Protein AF-A0A3S0Z9B4-F1 (afdb_monomer_lite)

pLDDT: mean 77.79, std 13.22, range [34.28, 90.75]

Organism: Elysia chlorotica (NCBI:txid188477)

Foldseek 3Di:
DAAEAEDDDQEDDEEDEDAAYAYEYAYQYYHEEYEYQEYEEEYEYQAEDEEYEYQYYEEEYEYQHYEEEYAYQYYEEEYEYQEYAYEAEYCHYDYHYDYDDDYNYHYHNCPDDPPDPDDD

Secondary structure (DSSP, 8-state):
-PPEEEE-SSEEEEEEE-SS-EEEEESSEEEEEEE-SEEEEEEE-SEEEEEEE-SEEEEEEE-SEEEEEEE-SEEEEEEE-SEEEEEEE-SEEEEEEE-SS--EEEEE---S--------

Sequence (120 aa):
RAPFVRVCSPEACVRVCSSAPCVRVCNPKACVRVCSPKACVRVCSPKACVRVCSPRACVRVCSPKARVRVCNPKACVRVCSPAPCVRVCSLKARVRVSRTETPCVRVCRAADGDAVPGRG

Radius of gyration: 13.84 Å; chains: 1; bounding box: 32×38×37 Å

Structure (mmCIF, N/CA/C/O backbone):
data_AF-A0A3S0Z9B4-F1
#
_entry.id   AF-A0A3S0Z9B4-F1
#
loop_
_atom_site.group_PDB
_atom_site.id
_atom_site.type_symbol
_atom_site.label_atom_id
_atom_site.label_alt_id
_atom_site.label_comp_id
_atom_site.label_asym_id
_atom_site.label_entity_id
_atom_site.label_seq_id
_atom_site.pdbx_PDB_ins_code
_atom_site.Cartn_x
_atom_site.Cartn_y
_atom_site.Cartn_z
_atom_site.occupancy
_atom_site.B_iso_or_equiv
_atom_site.auth_seq_id
_atom_site.auth_comp_id
_atom_site.auth_asym_id
_atom_site.auth_atom_id
_atom_site.pdbx_PDB_model_num
ATOM 1 N N . ARG A 1 1 ? -11.730 7.091 21.800 1.00 50.81 1 ARG A N 1
ATOM 2 C CA . ARG A 1 1 ? -10.640 8.039 21.447 1.00 50.81 1 ARG A CA 1
ATOM 3 C C . ARG A 1 1 ? -9.787 7.389 20.357 1.00 50.81 1 ARG A C 1
ATOM 5 O O . ARG A 1 1 ? -9.370 6.257 20.552 1.00 50.81 1 ARG A O 1
ATOM 12 N N . ALA A 1 2 ? -9.616 8.014 19.191 1.00 60.72 2 ALA A N 1
ATOM 13 C CA . ALA A 1 2 ? -8.784 7.451 18.121 1.00 60.72 2 ALA A CA 1
ATOM 14 C C . ALA A 1 2 ? -7.299 7.543 18.519 1.00 60.72 2 ALA A C 1
ATOM 16 O O . ALA A 1 2 ? -6.867 8.641 18.881 1.00 60.72 2 ALA A O 1
ATOM 17 N N . PRO A 1 3 ? -6.512 6.452 18.484 1.00 75.75 3 PRO A N 1
ATOM 18 C CA . PRO A 1 3 ? -5.095 6.547 18.798 1.00 75.75 3 PRO A CA 1
ATOM 19 C C . PRO A 1 3 ? -4.367 7.314 17.698 1.00 75.75 3 PRO A C 1
ATOM 21 O O . PRO A 1 3 ? -4.420 6.961 16.514 1.00 75.75 3 PRO A O 1
ATOM 24 N N . PHE A 1 4 ? -3.684 8.380 18.105 1.00 81.19 4 PHE A N 1
ATOM 25 C CA . PHE A 1 4 ? -2.794 9.140 17.246 1.00 81.19 4 PHE A CA 1
ATOM 26 C C . PHE A 1 4 ? -1.361 8.678 17.492 1.00 81.19 4 PHE A C 1
ATOM 28 O O . PHE A 1 4 ? -0.847 8.796 18.600 1.00 81.19 4 PHE A O 1
ATOM 35 N N . VAL A 1 5 ? -0.725 8.145 16.453 1.00 83.38 5 VAL A N 1
ATOM 36 C CA . VAL A 1 5 ? 0.652 7.656 16.507 1.00 83.38 5 VAL A CA 1
ATOM 37 C C . VAL A 1 5 ? 1.508 8.579 15.655 1.00 83.38 5 VAL A C 1
ATOM 39 O O . VAL A 1 5 ? 1.348 8.635 14.432 1.00 83.38 5 VAL A O 1
ATOM 42 N N . ARG A 1 6 ? 2.421 9.307 16.300 1.00 84.12 6 ARG A N 1
ATOM 43 C CA . ARG A 1 6 ? 3.439 10.115 15.626 1.00 84.12 6 ARG A CA 1
ATOM 44 C C . ARG A 1 6 ? 4.804 9.511 15.888 1.00 84.12 6 ARG A C 1
ATOM 46 O O . ARG A 1 6 ? 5.167 9.315 17.039 1.00 84.12 6 ARG A O 1
ATOM 53 N N . VAL A 1 7 ? 5.548 9.251 14.821 1.00 80.25 7 VAL A N 1
ATOM 54 C CA . VAL A 1 7 ? 6.907 8.714 14.915 1.00 80.25 7 VAL A CA 1
ATOM 55 C C . VAL A 1 7 ? 7.853 9.613 14.129 1.00 80.25 7 VAL A C 1
ATOM 57 O O . VAL A 1 7 ? 7.619 9.873 12.944 1.00 80.25 7 VAL A O 1
ATOM 60 N N . CYS A 1 8 ? 8.888 10.093 14.819 1.00 77.19 8 CYS A N 1
ATOM 61 C CA . CYS A 1 8 ? 9.997 10.875 14.281 1.00 77.19 8 CYS A CA 1
ATOM 62 C C . CYS A 1 8 ? 11.304 10.227 14.767 1.00 77.19 8 CYS A C 1
ATOM 64 O O . CYS A 1 8 ? 11.647 10.342 15.938 1.00 77.19 8 CYS A O 1
ATOM 66 N N . SER A 1 9 ? 11.988 9.502 13.891 1.00 73.94 9 SER A N 1
ATOM 67 C CA . SER A 1 9 ? 13.220 8.756 14.166 1.00 73.94 9 SER A CA 1
ATOM 68 C C . SER A 1 9 ? 14.025 8.582 12.866 1.00 73.94 9 SER A C 1
ATOM 70 O O . SER A 1 9 ? 13.466 8.683 11.776 1.00 73.94 9 SER A O 1
ATOM 72 N N . PRO A 1 10 ? 15.340 8.327 12.905 1.00 70.31 10 PRO A N 1
ATOM 73 C CA . PRO A 1 10 ? 16.124 8.132 11.678 1.00 70.31 10 PRO A CA 1
ATOM 74 C C . PRO A 1 10 ? 15.626 6.935 10.843 1.00 70.31 10 PRO A C 1
ATOM 76 O O . PRO A 1 10 ? 15.572 6.984 9.613 1.00 70.31 10 PRO A O 1
ATOM 79 N N . GLU A 1 11 ? 15.149 5.889 11.509 1.00 76.75 11 GLU A N 1
ATOM 80 C CA . GLU A 1 11 ? 14.438 4.772 10.896 1.00 76.75 11 GLU A CA 1
ATOM 81 C C . GLU A 1 11 ? 13.188 4.479 11.727 1.00 76.75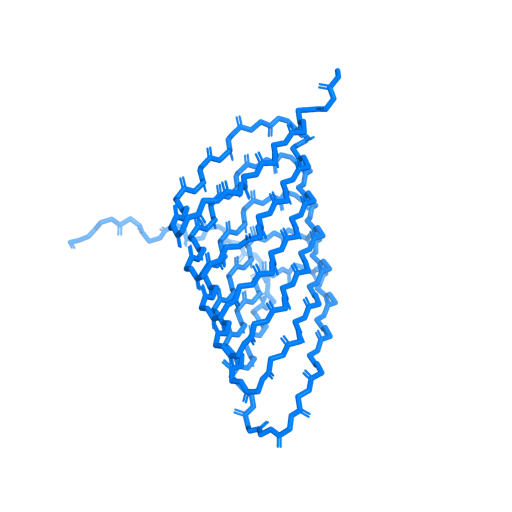 11 GLU A C 1
ATOM 83 O O . GLU A 1 11 ? 13.242 4.489 12.958 1.00 76.75 11 GLU A O 1
ATOM 88 N N . ALA A 1 12 ? 12.037 4.255 11.082 1.00 76.44 12 ALA A N 1
ATOM 89 C CA . ALA A 1 12 ? 10.865 3.735 11.788 1.00 76.44 12 ALA A CA 1
ATOM 90 C C . ALA A 1 12 ? 10.262 2.515 11.124 1.00 76.44 12 ALA A C 1
ATOM 92 O O . ALA A 1 12 ? 9.906 2.525 9.942 1.00 76.44 12 ALA A O 1
ATOM 93 N N . CYS A 1 13 ? 10.012 1.532 11.978 1.00 82.44 13 CYS A N 1
ATOM 94 C CA . CYS A 1 13 ? 9.114 0.423 11.743 1.00 82.44 13 CYS A CA 1
ATOM 95 C C . CYS A 1 13 ? 7.886 0.626 12.632 1.00 82.44 13 CYS A C 1
ATOM 97 O O . CYS A 1 13 ? 7.950 0.470 13.846 1.00 82.44 13 CYS A O 1
ATOM 99 N N . VAL A 1 14 ? 6.764 1.004 12.025 1.00 83.12 14 VAL A N 1
ATOM 100 C CA . VAL A 1 14 ? 5.517 1.288 12.737 1.00 83.12 14 VAL A CA 1
ATOM 101 C C . VAL A 1 14 ? 4.506 0.205 12.407 1.00 83.12 14 VAL A C 1
ATOM 103 O O . VAL A 1 14 ? 4.115 0.049 11.247 1.00 83.12 14 VAL A O 1
ATOM 106 N N . ARG A 1 15 ? 4.054 -0.530 13.426 1.00 84.31 15 ARG A N 1
ATOM 107 C CA .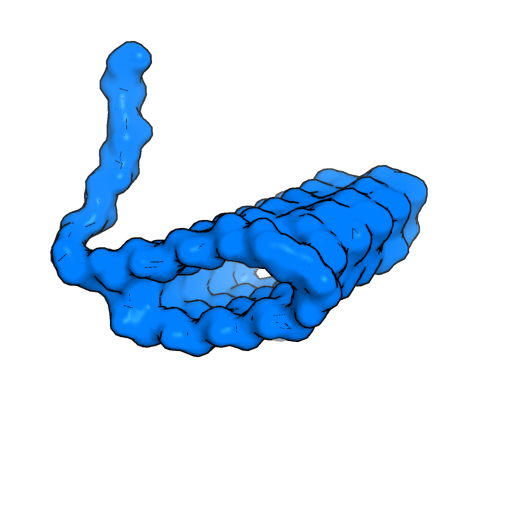 ARG A 1 15 ? 2.936 -1.470 13.321 1.00 84.31 15 ARG A CA 1
ATOM 108 C C . ARG A 1 15 ? 1.807 -0.991 14.218 1.00 84.31 15 ARG A C 1
ATOM 110 O O . ARG A 1 15 ? 1.996 -0.865 15.420 1.00 84.31 15 ARG A O 1
ATOM 117 N N . VAL A 1 16 ? 0.642 -0.726 13.635 1.00 82.06 16 VAL A N 1
ATOM 118 C CA . VAL A 1 16 ? -0.538 -0.289 14.390 1.00 82.06 16 VAL A CA 1
ATOM 119 C C . VAL A 1 16 ? -1.708 -1.207 14.084 1.00 82.06 16 VAL A C 1
ATOM 121 O O . VAL A 1 16 ? -2.122 -1.325 12.929 1.00 82.06 16 VAL A O 1
ATOM 124 N N . CYS A 1 17 ? -2.247 -1.819 15.134 1.00 80.44 17 CYS A N 1
ATOM 125 C CA . CYS A 1 17 ? -3.504 -2.554 15.111 1.00 80.44 17 CYS A CA 1
ATOM 126 C C . CYS A 1 17 ? -4.468 -1.847 16.061 1.00 80.44 17 CYS A C 1
ATOM 128 O O . CYS A 1 17 ? -4.307 -1.917 17.274 1.00 80.44 17 CYS A O 1
ATOM 130 N N . SER A 1 18 ? -5.421 -1.095 15.518 1.00 76.12 18 SER A N 1
ATOM 131 C CA . SER A 1 18 ? -6.405 -0.376 16.331 1.00 76.12 18 SER A CA 1
ATOM 132 C C . SER A 1 18 ? -7.682 -0.120 15.542 1.00 76.12 18 SER A C 1
ATOM 134 O O . SER A 1 18 ? -7.676 -0.263 14.329 1.00 76.12 18 SER A O 1
ATOM 136 N N . SER A 1 19 ? -8.768 0.273 16.208 1.00 76.81 19 SER A N 1
ATOM 137 C CA . SER A 1 19 ? -10.078 0.500 15.591 1.00 76.81 19 SER A CA 1
ATOM 138 C C . SER A 1 19 ? -10.111 1.705 14.635 1.00 76.81 19 SER A C 1
ATOM 140 O O . SER A 1 19 ? -10.830 1.696 13.633 1.00 76.81 19 SER A O 1
ATOM 142 N N . ALA A 1 20 ? -9.344 2.756 14.938 1.00 82.81 20 ALA A N 1
ATOM 143 C CA . ALA A 1 20 ? -9.328 3.993 14.160 1.00 82.81 20 ALA A CA 1
ATOM 144 C C . ALA A 1 20 ? -8.000 4.774 14.283 1.00 82.81 20 ALA A C 1
ATOM 146 O O . ALA A 1 20 ? -8.010 5.896 14.788 1.00 82.81 20 ALA A O 1
ATOM 147 N N . PRO A 1 21 ? -6.837 4.224 13.884 1.00 82.88 21 PRO A N 1
ATOM 148 C CA . PRO A 1 21 ? -5.575 4.910 14.061 1.00 82.88 21 PRO A CA 1
ATOM 149 C C . PRO A 1 21 ? -5.360 6.015 13.027 1.00 82.88 21 PRO A C 1
ATOM 151 O O . PRO A 1 21 ? -5.593 5.860 11.820 1.00 82.88 21 PRO A O 1
ATOM 154 N N . CYS A 1 22 ? -4.805 7.110 13.532 1.00 86.12 22 CYS A N 1
ATOM 155 C CA . CYS A 1 22 ? -4.216 8.179 12.747 1.00 86.12 22 CYS A CA 1
ATOM 156 C C . CYS A 1 22 ? -2.697 8.087 12.896 1.00 86.12 22 CYS A C 1
ATOM 158 O O . CYS A 1 22 ? -2.163 8.345 13.971 1.00 86.12 22 CYS A O 1
ATOM 160 N N . VAL A 1 23 ? -2.002 7.704 11.827 1.00 85.94 23 VAL A N 1
ATOM 161 C CA . VAL A 1 23 ? -0.555 7.464 11.843 1.00 85.94 23 VAL A CA 1
ATOM 162 C C . VAL A 1 23 ? 0.154 8.528 11.018 1.00 85.94 23 VAL A C 1
ATOM 164 O O . VAL A 1 23 ? -0.147 8.704 9.833 1.00 85.94 23 VAL A O 1
ATOM 167 N N . ARG A 1 24 ? 1.116 9.221 11.630 1.00 87.75 24 ARG A N 1
ATOM 168 C CA . ARG A 1 24 ? 2.011 10.167 10.959 1.00 87.75 24 ARG A CA 1
ATOM 169 C C . ARG A 1 24 ? 3.463 9.753 11.180 1.00 87.75 24 ARG A C 1
ATOM 171 O O . ARG A 1 24 ? 3.923 9.713 12.316 1.00 87.75 24 ARG A O 1
ATOM 178 N N . VAL A 1 25 ? 4.179 9.490 10.092 1.00 85.50 25 VAL A N 1
ATOM 179 C CA . VAL A 1 25 ? 5.601 9.115 10.120 1.00 85.50 25 VAL A CA 1
ATOM 180 C C . VAL A 1 25 ? 6.392 10.078 9.246 1.00 85.50 25 VAL A C 1
ATOM 182 O O . VAL A 1 25 ? 6.019 10.294 8.091 1.00 85.50 25 VAL A O 1
ATOM 185 N N . CYS A 1 26 ? 7.460 10.660 9.791 1.00 84.88 26 CYS A N 1
ATOM 186 C CA . CYS A 1 26 ? 8.300 11.645 9.103 1.00 84.88 26 CYS A CA 1
ATOM 187 C C . CYS A 1 26 ? 9.789 11.303 9.260 1.00 84.88 26 CYS A C 1
ATOM 189 O O . CYS A 1 26 ? 10.454 11.916 10.088 1.00 84.88 26 CYS A O 1
ATOM 191 N N . ASN A 1 27 ? 10.300 10.340 8.483 1.00 82.50 27 ASN A N 1
ATOM 192 C CA . ASN A 1 27 ? 11.609 9.714 8.726 1.00 82.50 27 ASN A CA 1
ATOM 193 C C . ASN A 1 27 ? 12.407 9.449 7.439 1.00 82.50 27 ASN A C 1
ATOM 195 O O . ASN A 1 27 ? 11.787 9.238 6.404 1.00 82.50 27 ASN A O 1
ATOM 199 N N . PRO A 1 28 ? 13.749 9.341 7.486 1.00 80.75 28 PRO A N 1
ATOM 200 C CA . PRO A 1 28 ? 14.597 8.929 6.360 1.00 80.75 28 PRO A CA 1
ATOM 201 C C . PRO A 1 28 ? 14.163 7.613 5.684 1.00 80.75 28 PRO A C 1
ATOM 203 O O . PRO A 1 28 ? 14.017 7.530 4.458 1.00 80.75 28 PRO A O 1
ATOM 206 N N . LYS A 1 29 ? 13.903 6.580 6.491 1.00 82.75 29 LYS A N 1
ATOM 207 C CA . LYS A 1 29 ? 13.329 5.304 6.049 1.00 82.75 29 LYS A CA 1
ATOM 208 C C . LYS A 1 29 ? 12.095 4.989 6.885 1.00 82.75 29 LYS A C 1
ATOM 210 O O . LYS A 1 29 ? 12.164 4.950 8.115 1.00 82.75 29 LYS A O 1
ATOM 215 N N . ALA A 1 30 ? 10.968 4.764 6.217 1.00 84.06 30 ALA A N 1
ATOM 216 C CA . ALA A 1 30 ? 9.698 4.488 6.876 1.00 84.06 30 ALA A CA 1
ATOM 217 C C . ALA A 1 30 ? 9.084 3.177 6.378 1.00 84.06 30 ALA A C 1
ATOM 219 O O . ALA A 1 30 ? 8.752 3.035 5.200 1.00 84.06 30 ALA A O 1
ATOM 220 N N . CYS A 1 31 ? 8.866 2.250 7.306 1.00 86.44 31 CYS A N 1
ATOM 221 C CA . CYS A 1 31 ? 8.117 1.018 7.111 1.00 86.44 31 CYS A CA 1
ATOM 222 C C . CYS A 1 31 ? 6.855 1.076 7.974 1.00 86.44 31 CYS A C 1
ATOM 224 O O . CYS A 1 31 ? 6.927 1.004 9.197 1.00 86.44 31 CYS A O 1
ATOM 226 N N . VAL A 1 32 ? 5.687 1.209 7.347 1.00 86.44 32 VAL A N 1
ATOM 227 C CA . VAL A 1 32 ? 4.412 1.393 8.050 1.00 86.44 32 VAL A CA 1
ATOM 228 C C . VAL A 1 32 ? 3.456 0.262 7.702 1.00 86.44 32 VAL A C 1
ATOM 230 O O . VAL A 1 32 ? 3.141 0.042 6.533 1.00 86.44 32 VAL A O 1
ATOM 233 N N . ARG A 1 33 ? 2.973 -0.448 8.723 1.00 87.69 33 ARG A N 1
ATOM 234 C CA . ARG A 1 33 ? 1.933 -1.474 8.622 1.00 87.69 33 ARG A CA 1
ATOM 235 C C . ARG A 1 33 ? 0.757 -1.085 9.508 1.00 87.69 33 ARG A C 1
ATOM 237 O O . ARG A 1 33 ? 0.912 -0.970 10.721 1.00 87.69 33 ARG A O 1
ATOM 244 N N . VAL A 1 34 ? -0.415 -0.896 8.911 1.00 84.75 34 VAL A N 1
ATOM 245 C CA . VAL A 1 34 ? -1.634 -0.538 9.648 1.00 84.75 34 VAL A CA 1
ATOM 246 C C . VAL A 1 34 ? -2.746 -1.521 9.324 1.00 84.75 34 VAL A C 1
ATOM 248 O O . VAL A 1 34 ? -3.101 -1.682 8.157 1.00 84.75 34 VAL A O 1
ATOM 251 N N . CYS A 1 35 ? -3.309 -2.130 10.365 1.00 83.50 35 CYS A N 1
ATOM 252 C CA . CYS A 1 35 ? -4.503 -2.964 10.289 1.00 83.50 35 CYS A CA 1
ATOM 253 C C . CYS A 1 35 ? -5.592 -2.340 11.167 1.00 83.50 35 CYS A C 1
ATOM 255 O O . CYS A 1 35 ? -5.399 -2.169 12.369 1.00 83.50 35 CYS A O 1
ATOM 257 N N . SER A 1 36 ? -6.711 -1.933 10.569 1.00 80.69 36 SER A N 1
ATOM 258 C CA . SER A 1 36 ? -7.767 -1.213 11.292 1.00 80.69 36 SER A CA 1
ATOM 259 C C . SER A 1 36 ? -9.096 -1.202 10.536 1.00 80.69 36 SER A C 1
ATOM 261 O O . SER A 1 36 ? -9.057 -1.113 9.320 1.00 80.69 36 SER A O 1
ATOM 263 N N . PRO A 1 37 ? -10.268 -1.138 11.192 1.00 80.31 37 PRO A N 1
ATOM 264 C CA . PRO A 1 37 ? -11.549 -0.739 10.600 1.00 80.31 37 PRO A CA 1
ATOM 265 C C . PRO A 1 37 ? -11.509 0.568 9.781 1.00 80.31 37 PRO A C 1
ATOM 267 O O . PRO A 1 37 ? -12.095 0.662 8.700 1.00 80.31 37 PRO A O 1
ATOM 270 N N . LYS A 1 38 ? -10.818 1.592 10.292 1.00 83.75 38 LYS A N 1
ATOM 271 C CA . LYS A 1 38 ? -10.649 2.903 9.645 1.00 83.75 38 LYS A CA 1
ATOM 272 C C . LYS A 1 38 ? -9.213 3.376 9.820 1.00 83.75 38 LYS A C 1
ATOM 274 O O . LYS A 1 38 ? -8.775 3.542 10.950 1.00 83.75 38 LYS A O 1
ATOM 279 N N . ALA A 1 39 ? -8.468 3.614 8.747 1.00 84.06 39 ALA A N 1
ATOM 280 C CA . ALA A 1 39 ? -7.064 4.022 8.844 1.00 84.06 39 ALA A CA 1
ATOM 281 C C . ALA A 1 39 ? -6.783 5.342 8.121 1.00 84.06 39 ALA A C 1
ATOM 283 O O . ALA A 1 39 ? -7.083 5.493 6.936 1.00 84.06 39 ALA A O 1
ATOM 284 N N . CYS A 1 40 ? -6.117 6.266 8.811 1.00 87.75 40 CYS A N 1
ATOM 285 C CA . CYS A 1 40 ? -5.569 7.482 8.218 1.00 87.75 40 CYS A CA 1
ATOM 286 C C . CYS A 1 40 ? -4.048 7.450 8.346 1.00 87.75 40 CYS A C 1
ATOM 288 O O . CYS A 1 40 ? -3.520 7.536 9.450 1.00 87.75 40 CYS A O 1
ATOM 290 N N . VAL A 1 41 ? -3.336 7.331 7.225 1.00 88.44 41 VAL A N 1
ATOM 291 C CA . VAL A 1 41 ? -1.876 7.179 7.212 1.00 88.44 41 VAL A CA 1
ATOM 292 C C . VAL A 1 41 ? -1.241 8.306 6.408 1.00 88.44 41 VAL A C 1
ATOM 294 O O . VAL A 1 41 ? -1.587 8.523 5.246 1.00 88.44 41 VAL A O 1
ATOM 297 N N . ARG A 1 42 ? -0.298 9.021 7.024 1.00 90.00 42 ARG A N 1
ATOM 298 C CA . ARG A 1 42 ? 0.548 10.028 6.378 1.00 90.00 42 ARG A CA 1
ATOM 299 C C . ARG A 1 42 ? 2.012 9.654 6.570 1.00 90.00 42 ARG A C 1
ATOM 301 O O . ARG A 1 42 ? 2.469 9.551 7.706 1.00 90.00 42 ARG A O 1
ATOM 308 N N . VAL A 1 43 ? 2.736 9.472 5.472 1.00 87.75 43 VAL A N 1
ATOM 309 C CA . VAL A 1 43 ? 4.166 9.144 5.496 1.00 87.75 43 VAL A CA 1
ATOM 310 C C . VAL A 1 43 ? 4.936 10.136 4.641 1.00 87.75 43 VAL A C 1
ATOM 312 O O . VAL A 1 43 ? 4.637 10.291 3.458 1.00 87.75 43 VAL A O 1
ATOM 315 N N . CYS A 1 44 ? 5.931 10.777 5.243 1.00 87.44 44 CYS A N 1
ATOM 316 C CA . CYS A 1 44 ? 6.914 11.604 4.558 1.00 87.44 44 CYS A CA 1
ATOM 317 C C . CYS A 1 44 ? 8.295 10.991 4.790 1.00 87.44 44 CYS A C 1
ATOM 319 O O . CYS A 1 44 ? 8.748 10.917 5.930 1.00 87.44 44 CYS A O 1
ATOM 321 N N . SER A 1 45 ? 8.943 10.513 3.731 1.00 84.25 45 SER A N 1
ATOM 322 C CA . SER A 1 45 ? 10.245 9.849 3.860 1.00 84.25 45 SER A CA 1
ATOM 323 C C . SER A 1 45 ? 10.992 9.759 2.534 1.00 84.25 45 SER A C 1
ATOM 325 O O . SER A 1 45 ? 10.344 9.488 1.532 1.00 84.25 45 SER A O 1
ATOM 327 N N . PRO A 1 46 ? 12.32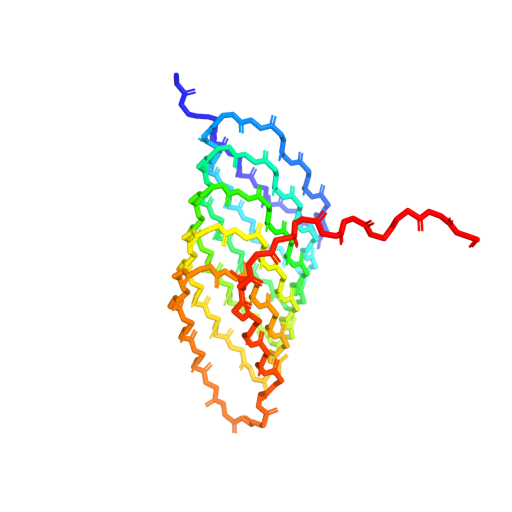9 9.834 2.491 1.00 84.00 46 PRO A N 1
ATOM 328 C CA . PRO A 1 46 ? 13.155 9.464 1.339 1.00 84.00 46 PRO A CA 1
ATOM 329 C C . PRO A 1 46 ? 12.821 8.090 0.735 1.00 84.00 46 PRO A C 1
ATOM 331 O O . PRO A 1 46 ? 12.722 7.943 -0.484 1.00 84.00 46 PRO A O 1
ATOM 334 N N . LYS A 1 47 ? 12.594 7.085 1.590 1.00 85.75 47 LYS A N 1
ATOM 335 C CA . LYS A 1 47 ? 12.144 5.741 1.196 1.00 85.75 47 LYS A CA 1
ATOM 336 C C . LYS A 1 47 ? 10.956 5.317 2.060 1.00 85.75 47 LYS A C 1
ATOM 338 O O . LYS A 1 47 ? 11.110 5.133 3.267 1.00 85.75 47 LYS A O 1
ATOM 343 N N . ALA A 1 48 ? 9.791 5.149 1.433 1.00 85.50 48 ALA A N 1
ATOM 344 C CA . ALA A 1 48 ? 8.554 4.728 2.095 1.00 85.50 48 ALA A CA 1
ATOM 345 C C . ALA A 1 48 ? 8.111 3.336 1.641 1.00 85.50 48 ALA A C 1
ATOM 347 O O . ALA A 1 48 ? 7.887 3.105 0.453 1.00 85.50 48 ALA A O 1
ATOM 348 N N . CYS A 1 49 ? 7.843 2.462 2.604 1.00 87.81 49 CYS A N 1
ATOM 349 C CA . CYS A 1 49 ? 7.126 1.207 2.428 1.00 87.81 49 CYS A CA 1
ATOM 350 C C . CYS A 1 49 ? 5.866 1.233 3.300 1.00 87.81 49 CYS A C 1
ATOM 352 O O . CYS A 1 49 ? 5.949 1.185 4.525 1.00 87.81 49 CYS A O 1
ATOM 354 N N . VAL A 1 50 ? 4.689 1.302 2.680 1.00 88.19 50 VAL A N 1
ATOM 355 C CA . VAL A 1 50 ? 3.407 1.433 3.385 1.00 88.19 50 VAL A CA 1
ATOM 356 C C . VAL A 1 50 ? 2.484 0.280 3.012 1.00 88.19 50 VAL A C 1
ATOM 358 O O . VAL A 1 50 ? 2.194 0.068 1.836 1.00 88.19 50 VAL A O 1
ATOM 361 N N . ARG A 1 51 ? 1.994 -0.448 4.016 1.00 88.69 51 ARG A N 1
ATOM 362 C CA . ARG A 1 51 ? 0.964 -1.481 3.879 1.00 88.69 51 ARG A CA 1
ATOM 363 C C . ARG A 1 51 ? -0.218 -1.143 4.777 1.00 88.69 51 ARG A C 1
ATOM 365 O O . ARG A 1 51 ? -0.050 -0.991 5.985 1.00 88.69 51 ARG A O 1
ATOM 372 N N . VAL A 1 52 ? -1.405 -1.046 4.191 1.00 85.19 52 VAL A N 1
ATOM 373 C CA . VAL A 1 52 ? -2.641 -0.761 4.929 1.00 85.19 52 VAL A CA 1
ATOM 374 C C . VAL A 1 52 ? -3.700 -1.796 4.583 1.00 85.19 52 VAL A C 1
ATOM 376 O O . VAL A 1 52 ? -3.995 -1.998 3.408 1.00 85.19 52 VAL A O 1
ATOM 379 N N . CYS A 1 53 ? -4.275 -2.413 5.611 1.00 84.06 53 CYS A N 1
ATOM 380 C CA . CYS A 1 53 ? -5.418 -3.315 5.507 1.00 84.06 53 CYS A CA 1
ATOM 381 C C . CYS A 1 53 ? -6.561 -2.748 6.358 1.00 84.06 53 CYS A C 1
ATOM 383 O O . CYS A 1 53 ? -6.435 -2.623 7.578 1.00 84.06 53 CYS A O 1
ATOM 385 N N . SER A 1 54 ? -7.646 -2.321 5.714 1.00 77.69 54 SER A N 1
ATOM 386 C CA . SER A 1 54 ? -8.751 -1.631 6.376 1.00 77.69 54 SER A CA 1
ATOM 387 C C . SER A 1 54 ? -10.046 -1.604 5.554 1.00 77.69 54 SER A C 1
ATOM 389 O O . SER A 1 54 ? -10.001 -1.381 4.357 1.00 77.69 54 SER A O 1
ATOM 391 N N . PRO A 1 55 ? -11.242 -1.700 6.148 1.00 79.62 55 PRO A N 1
ATOM 392 C CA . PRO A 1 55 ? -12.501 -1.370 5.480 1.00 79.62 55 PRO A CA 1
ATOM 393 C C . PRO A 1 55 ? -12.490 0.014 4.804 1.00 79.62 55 PRO A C 1
ATOM 395 O O . PRO A 1 55 ? -12.983 0.186 3.686 1.00 79.62 55 PRO A O 1
ATOM 398 N N . ARG A 1 56 ? -11.915 1.025 5.468 1.00 82.69 56 ARG A N 1
ATOM 399 C CA . ARG A 1 56 ? -11.802 2.391 4.941 1.00 82.69 56 ARG A CA 1
ATOM 400 C C . ARG A 1 56 ? -10.415 2.952 5.223 1.00 82.69 56 ARG A C 1
ATOM 402 O O . ARG A 1 56 ? -10.100 3.234 6.376 1.00 82.69 56 ARG A O 1
ATOM 409 N N . ALA A 1 57 ? -9.619 3.200 4.181 1.00 83.56 57 ALA A N 1
ATOM 410 C CA . ALA A 1 57 ? -8.333 3.877 4.359 1.00 83.56 57 ALA A CA 1
ATOM 411 C C . ALA A 1 57 ? -8.157 5.138 3.523 1.00 83.56 57 ALA A C 1
ATOM 413 O O . ALA A 1 57 ? -8.496 5.189 2.340 1.00 83.56 57 ALA A O 1
ATOM 414 N N . CYS A 1 58 ? -7.501 6.105 4.154 1.00 87.69 58 CYS A N 1
ATOM 415 C CA . CYS A 1 58 ? -6.939 7.291 3.537 1.00 87.69 58 CYS A CA 1
ATOM 416 C C . CYS A 1 58 ? -5.419 7.247 3.710 1.00 87.69 58 CYS A C 1
ATOM 418 O O . CYS A 1 58 ? -4.912 7.362 4.826 1.00 87.69 58 CYS A O 1
ATOM 420 N N . VAL A 1 59 ? -4.687 7.092 2.608 1.00 88.31 59 VAL A N 1
ATOM 421 C CA . VAL A 1 59 ? -3.226 6.970 2.604 1.00 88.31 59 VAL A CA 1
ATOM 422 C C . VAL A 1 59 ? -2.622 8.125 1.817 1.00 88.31 59 VAL A C 1
ATOM 424 O O . VAL A 1 59 ? -2.975 8.349 0.661 1.00 88.31 59 VAL A O 1
ATOM 427 N N . ARG A 1 60 ? -1.701 8.864 2.439 1.00 90.75 60 ARG A N 1
ATOM 428 C CA . ARG A 1 60 ? -0.886 9.897 1.794 1.00 90.75 60 ARG A CA 1
ATOM 429 C C . ARG A 1 60 ? 0.587 9.564 1.978 1.00 90.75 60 ARG A C 1
ATOM 431 O O . ARG A 1 60 ? 1.040 9.431 3.113 1.00 90.75 60 ARG A O 1
ATOM 438 N N . VAL A 1 61 ? 1.319 9.445 0.876 1.00 87.69 61 VAL A N 1
ATOM 439 C CA . VAL A 1 61 ? 2.757 9.159 0.891 1.00 87.69 61 VAL A CA 1
ATOM 440 C C . VAL A 1 61 ? 3.491 10.192 0.053 1.00 87.69 61 VAL A C 1
ATOM 442 O O . VAL A 1 61 ? 3.171 10.368 -1.120 1.00 87.69 61 VAL A O 1
ATOM 445 N N . CYS A 1 62 ? 4.479 10.845 0.653 1.00 87.44 62 CYS A N 1
ATOM 446 C CA . CYS A 1 62 ? 5.404 11.750 -0.018 1.00 87.44 62 CYS A CA 1
ATOM 447 C C . CYS A 1 62 ? 6.813 11.175 0.114 1.00 87.44 62 CYS A C 1
ATOM 449 O O . CYS A 1 62 ? 7.350 11.089 1.221 1.00 87.44 62 CYS A O 1
ATOM 451 N N . SER A 1 63 ? 7.383 10.713 -0.999 1.00 83.38 63 SER A N 1
ATOM 452 C CA . SER A 1 63 ? 8.681 10.043 -0.988 1.00 83.38 63 SER A CA 1
ATOM 453 C C . SER A 1 63 ? 9.335 9.995 -2.368 1.00 83.38 63 SER A C 1
ATOM 455 O O . SER A 1 63 ? 8.637 9.683 -3.323 1.00 83.38 63 SER A O 1
ATOM 457 N N . PRO A 1 64 ? 10.661 10.180 -2.495 1.00 83.75 64 PRO A N 1
ATOM 458 C CA . PRO A 1 64 ? 11.437 9.827 -3.683 1.00 83.75 64 PRO A CA 1
ATOM 459 C C . PRO A 1 64 ? 11.139 8.410 -4.194 1.00 83.75 64 PRO A C 1
ATOM 461 O O . PRO A 1 64 ? 10.863 8.208 -5.372 1.00 83.75 64 PRO A O 1
ATOM 464 N N . LYS A 1 65 ? 11.134 7.419 -3.295 1.00 84.00 65 LYS A N 1
ATOM 465 C CA . LYS A 1 65 ? 10.854 6.015 -3.622 1.00 84.00 65 LYS A CA 1
ATOM 466 C C . LYS A 1 65 ? 9.750 5.488 -2.714 1.00 84.00 65 LYS A C 1
ATOM 468 O O . LYS A 1 65 ? 9.994 5.147 -1.556 1.00 84.00 65 LYS A O 1
ATOM 473 N N . ALA A 1 66 ? 8.537 5.401 -3.257 1.00 84.12 66 ALA A N 1
ATOM 474 C CA . ALA A 1 66 ? 7.360 4.943 -2.526 1.00 84.12 66 ALA A CA 1
ATOM 475 C C . ALA A 1 66 ? 6.912 3.551 -2.987 1.00 84.12 66 ALA A C 1
ATOM 477 O O . ALA A 1 66 ? 6.618 3.334 -4.159 1.00 84.12 66 ALA A O 1
ATOM 478 N N . ARG A 1 67 ? 6.756 2.615 -2.050 1.00 87.50 67 ARG A N 1
ATOM 479 C CA . ARG A 1 67 ? 6.023 1.361 -2.254 1.00 87.50 67 ARG A CA 1
ATOM 480 C C . ARG A 1 67 ? 4.786 1.362 -1.371 1.00 87.50 67 ARG A C 1
ATOM 482 O O . ARG A 1 67 ? 4.895 1.345 -0.148 1.00 87.50 67 ARG A O 1
ATOM 489 N N . VAL A 1 68 ? 3.609 1.366 -1.988 1.00 86.88 68 VAL A N 1
ATOM 490 C CA . VAL A 1 68 ? 2.324 1.435 -1.284 1.00 86.88 68 VAL A CA 1
ATOM 491 C C . VAL A 1 68 ? 1.472 0.229 -1.651 1.00 86.88 68 VAL A C 1
ATOM 493 O O . VAL A 1 68 ? 1.261 -0.051 -2.828 1.00 86.88 68 VAL A O 1
ATOM 496 N N . ARG A 1 69 ? 0.977 -0.490 -0.643 1.00 87.50 69 ARG A N 1
ATOM 497 C CA . ARG A 1 69 ? 0.017 -1.588 -0.790 1.00 87.50 69 ARG A CA 1
ATOM 498 C C . ARG A 1 69 ? -1.207 -1.326 0.077 1.00 87.50 69 ARG A C 1
ATOM 500 O O . ARG A 1 69 ? -1.067 -1.120 1.282 1.00 87.50 69 ARG A O 1
ATOM 507 N N . VAL A 1 70 ? -2.390 -1.346 -0.525 1.00 83.56 70 VAL A N 1
ATOM 508 C CA . VAL A 1 70 ? -3.666 -1.133 0.173 1.00 83.56 70 VAL A CA 1
ATOM 509 C C . VAL A 1 70 ? -4.651 -2.227 -0.235 1.00 83.56 70 VAL A C 1
ATOM 511 O O . VAL A 1 70 ? -4.838 -2.429 -1.430 1.00 83.56 70 VAL A O 1
ATOM 514 N N . CYS A 1 71 ? -5.263 -2.926 0.726 1.00 82.06 71 CYS A N 1
ATOM 515 C CA . CYS A 1 71 ? -6.159 -4.070 0.477 1.00 82.06 71 CYS A CA 1
ATOM 516 C C . CYS A 1 71 ? -7.483 -3.917 1.238 1.00 82.06 71 CYS A C 1
ATOM 518 O O . CYS A 1 71 ? -7.588 -4.338 2.390 1.00 82.06 71 CYS A O 1
ATOM 520 N N . ASN A 1 72 ? -8.460 -3.244 0.624 1.00 78.06 72 ASN A N 1
ATOM 521 C CA . ASN A 1 72 ? -9.570 -2.593 1.325 1.00 78.06 72 ASN A CA 1
ATOM 522 C C . ASN A 1 72 ? -10.819 -2.445 0.432 1.00 78.06 72 ASN A C 1
ATOM 524 O O . ASN A 1 72 ? -10.648 -2.142 -0.737 1.00 78.06 72 ASN A O 1
ATOM 528 N N . PRO A 1 73 ? -12.068 -2.455 0.927 1.00 77.00 73 PRO A N 1
ATOM 529 C CA . PRO A 1 73 ? -13.250 -2.165 0.107 1.00 77.00 73 PRO A CA 1
ATOM 530 C C . PRO A 1 73 ? -13.350 -0.694 -0.341 1.00 77.00 73 PRO A C 1
ATOM 532 O O . PRO A 1 73 ? -13.734 -0.436 -1.484 1.00 77.00 73 PRO A O 1
ATOM 535 N N . LYS A 1 74 ? -12.974 0.280 0.505 1.00 80.81 74 LYS A N 1
ATOM 536 C CA . LYS A 1 74 ? -12.890 1.709 0.137 1.00 80.81 74 LYS A CA 1
ATOM 537 C C . LYS A 1 74 ? -11.499 2.272 0.434 1.00 80.81 74 LYS A C 1
ATOM 539 O O . LYS A 1 74 ? -11.080 2.326 1.593 1.00 80.81 74 LYS A O 1
ATOM 544 N N . ALA A 1 75 ? -10.802 2.737 -0.601 1.00 81.31 75 ALA A N 1
ATOM 545 C CA . ALA A 1 75 ? -9.453 3.285 -0.475 1.00 81.31 75 ALA A CA 1
ATOM 546 C C . ALA A 1 75 ? -9.289 4.622 -1.206 1.00 81.31 75 ALA A C 1
ATOM 548 O O . ALA A 1 75 ? -9.609 4.749 -2.388 1.00 81.31 75 ALA A O 1
ATOM 549 N N . CYS A 1 76 ? -8.712 5.599 -0.510 1.00 86.12 76 CYS A N 1
ATOM 550 C CA . CYS A 1 76 ? -8.230 6.852 -1.078 1.00 86.12 76 CYS A CA 1
ATOM 551 C C . CYS A 1 76 ? -6.714 6.908 -0.903 1.00 86.12 76 CYS A C 1
ATOM 553 O O . CYS A 1 76 ? -6.220 7.033 0.219 1.00 86.12 76 CYS A O 1
ATOM 555 N N . VAL A 1 77 ? -5.972 6.819 -2.002 1.00 85.69 77 VAL A N 1
ATOM 556 C CA . VAL A 1 77 ? -4.508 6.782 -1.995 1.00 85.69 77 VAL A CA 1
ATOM 557 C C . VAL A 1 77 ? -3.972 7.972 -2.776 1.00 85.69 77 VAL A C 1
ATOM 559 O O . VAL A 1 77 ? -4.304 8.157 -3.944 1.00 85.69 77 VAL A O 1
ATOM 562 N N . ARG A 1 78 ? -3.128 8.783 -2.136 1.00 88.25 78 ARG A N 1
ATOM 563 C CA . ARG A 1 78 ? -2.379 9.861 -2.783 1.00 88.25 78 ARG A CA 1
ATOM 564 C C . ARG A 1 78 ? -0.891 9.612 -2.605 1.00 88.25 78 ARG A C 1
ATOM 566 O O . ARG A 1 78 ? -0.419 9.532 -1.471 1.00 88.25 78 ARG A O 1
ATOM 573 N N . VAL A 1 79 ? -0.165 9.504 -3.709 1.00 85.69 79 VAL A N 1
ATOM 574 C CA . VAL A 1 79 ? 1.285 9.302 -3.694 1.00 85.69 79 VAL A CA 1
ATOM 575 C C . VAL A 1 79 ? 1.955 10.413 -4.486 1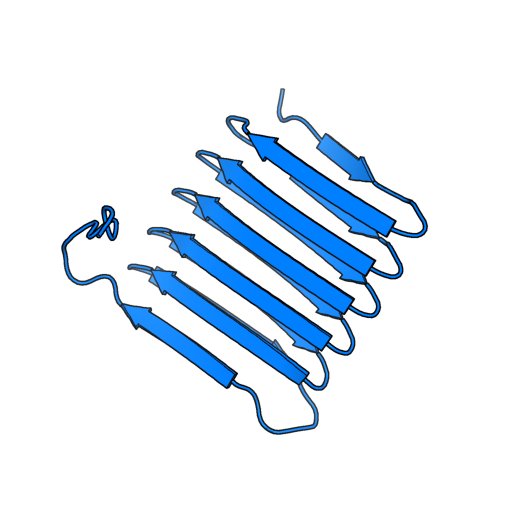.00 85.69 79 VAL A C 1
ATOM 577 O O . VAL A 1 79 ? 1.630 10.629 -5.648 1.00 85.69 79 VAL A O 1
ATOM 580 N N . CYS A 1 80 ? 2.881 11.117 -3.845 1.00 86.56 80 CYS A N 1
ATOM 581 C CA . CYS A 1 80 ? 3.769 12.072 -4.490 1.00 86.56 80 CYS A CA 1
ATOM 582 C C . CYS A 1 80 ? 5.172 11.472 -4.489 1.00 86.56 80 CYS A C 1
ATOM 584 O O . CYS A 1 80 ? 5.774 11.307 -3.423 1.00 86.56 80 CYS A O 1
ATOM 586 N N . SER A 1 81 ? 5.631 11.037 -5.662 1.00 80.44 81 SER A N 1
ATOM 587 C CA . SER A 1 81 ? 6.894 10.318 -5.789 1.00 80.44 81 SER A CA 1
ATOM 588 C C . SER A 1 81 ? 7.407 10.329 -7.228 1.00 80.44 81 SER A C 1
ATOM 590 O O . SER A 1 81 ? 6.609 10.094 -8.137 1.00 80.44 81 SER A O 1
ATOM 592 N N . PRO A 1 82 ? 8.720 10.522 -7.445 1.00 81.25 82 PRO A N 1
ATOM 593 C CA . PRO A 1 82 ? 9.372 10.307 -8.725 1.00 81.25 82 PRO A CA 1
ATOM 594 C C . PRO A 1 82 ? 9.534 8.826 -9.069 1.00 81.25 82 PRO A C 1
ATOM 596 O O . PRO A 1 82 ? 9.779 8.553 -10.226 1.00 81.25 82 PRO A O 1
ATOM 599 N N . ALA A 1 83 ? 9.362 7.869 -8.146 1.00 82.25 83 ALA A N 1
ATOM 600 C CA . ALA A 1 83 ? 9.315 6.433 -8.456 1.00 82.25 83 ALA A CA 1
ATOM 601 C C . ALA A 1 83 ? 8.346 5.661 -7.524 1.00 82.25 83 ALA A C 1
ATOM 603 O O . ALA A 1 83 ? 8.779 4.907 -6.644 1.00 82.25 83 ALA A O 1
ATOM 604 N N . PRO A 1 84 ? 7.017 5.835 -7.679 1.00 82.88 84 PRO A N 1
ATOM 605 C CA . PRO A 1 84 ? 6.006 5.122 -6.931 1.00 82.88 84 PRO A CA 1
ATOM 606 C C . PRO A 1 84 ? 5.664 3.783 -7.579 1.00 82.88 84 PRO A C 1
ATOM 608 O O . PRO A 1 84 ? 5.278 3.719 -8.747 1.00 82.88 84 PRO A O 1
ATOM 611 N N . CYS A 1 85 ? 5.667 2.739 -6.754 1.00 85.69 85 CYS A N 1
ATOM 612 C CA . CYS A 1 85 ? 4.915 1.519 -7.008 1.00 85.69 85 CYS A CA 1
ATOM 613 C C . CYS A 1 85 ? 3.720 1.441 -6.062 1.00 85.69 85 CYS A C 1
ATOM 615 O O . CYS A 1 85 ? 3.874 1.340 -4.841 1.00 85.69 85 CYS A O 1
ATOM 617 N N . VAL A 1 86 ? 2.521 1.446 -6.632 1.00 84.81 86 VAL A N 1
ATOM 618 C CA . VAL A 1 86 ? 1.260 1.458 -5.894 1.00 84.81 86 VAL A CA 1
ATOM 619 C C . VAL A 1 86 ? 0.441 0.242 -6.299 1.00 84.81 86 VAL A C 1
ATOM 621 O O . VAL A 1 86 ? 0.122 0.064 -7.470 1.00 84.81 86 VAL A O 1
ATOM 624 N N . ARG A 1 87 ? 0.081 -0.596 -5.327 1.00 86.06 87 ARG A N 1
ATOM 625 C CA . ARG A 1 87 ? -0.897 -1.673 -5.502 1.00 86.06 87 ARG A CA 1
ATOM 626 C C . ARG A 1 87 ? -2.110 -1.394 -4.630 1.00 86.06 87 ARG A C 1
ATOM 628 O O . ARG A 1 87 ? -1.967 -1.269 -3.414 1.00 86.06 87 ARG A O 1
ATOM 635 N N . VAL A 1 88 ? -3.285 -1.302 -5.240 1.00 82.75 88 VAL A N 1
ATOM 636 C CA . VAL A 1 88 ? -4.547 -1.111 -4.519 1.00 82.75 88 VAL A CA 1
ATOM 637 C C . VAL A 1 88 ? -5.516 -2.208 -4.917 1.00 82.75 88 VAL A C 1
ATOM 639 O O . VAL A 1 88 ? -5.901 -2.285 -6.076 1.00 82.75 88 VAL A O 1
ATOM 642 N N . CYS A 1 89 ? -5.906 -3.042 -3.962 1.00 82.56 89 CYS A N 1
ATOM 643 C CA . CYS A 1 89 ? -6.960 -4.032 -4.128 1.00 82.56 89 CYS A CA 1
ATOM 644 C C . CYS A 1 89 ? -8.215 -3.497 -3.441 1.00 82.56 89 CYS A C 1
ATOM 646 O O . CYS A 1 89 ? -8.262 -3.451 -2.209 1.00 82.56 89 CYS A O 1
ATOM 648 N N . SER A 1 90 ? -9.196 -3.033 -4.221 1.00 75.69 90 SER A N 1
ATOM 649 C CA . SER A 1 90 ? -10.424 -2.457 -3.668 1.00 75.69 90 SER A CA 1
ATOM 650 C C . SER A 1 90 ? -11.635 -2.561 -4.577 1.00 75.69 90 SER A C 1
ATOM 652 O O . SER A 1 90 ? -11.511 -2.525 -5.797 1.00 75.69 90 SER A O 1
ATOM 654 N N . LEU A 1 91 ? -12.820 -2.577 -3.960 1.00 77.06 91 LEU A N 1
ATOM 655 C CA . LEU A 1 91 ? -14.097 -2.394 -4.655 1.00 77.06 91 LEU A CA 1
ATOM 656 C C . LEU A 1 91 ? -14.237 -0.959 -5.182 1.00 77.06 91 LEU A C 1
ATOM 658 O O . LEU A 1 91 ? -14.634 -0.735 -6.321 1.00 77.06 91 LEU A O 1
ATOM 662 N N . LYS A 1 92 ? -13.899 0.030 -4.344 1.00 78.56 92 LYS A N 1
ATOM 663 C CA . LYS A 1 92 ? -13.924 1.461 -4.675 1.00 78.56 92 LYS A CA 1
ATOM 664 C C . LYS A 1 92 ? -12.588 2.098 -4.292 1.00 78.56 92 LYS A C 1
ATOM 666 O O . LYS A 1 92 ? -12.384 2.490 -3.141 1.00 78.56 92 LYS A O 1
ATOM 671 N N . ALA A 1 93 ? -11.683 2.204 -5.264 1.00 77.56 93 ALA A N 1
ATOM 672 C CA . ALA A 1 93 ? -10.399 2.885 -5.113 1.00 77.56 93 ALA A CA 1
ATOM 673 C C . ALA A 1 93 ? -10.380 4.229 -5.846 1.00 77.56 93 ALA A C 1
AT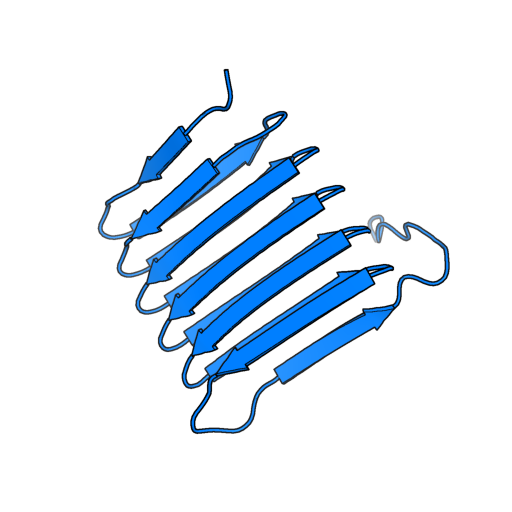OM 675 O O . ALA A 1 93 ? -10.779 4.331 -7.003 1.00 77.56 93 ALA A O 1
ATOM 676 N N . ARG A 1 94 ? -9.831 5.251 -5.187 1.00 83.19 94 ARG A N 1
ATOM 677 C CA . ARG A 1 94 ? -9.339 6.471 -5.833 1.00 83.19 94 ARG A CA 1
ATOM 678 C C . ARG A 1 94 ? -7.840 6.556 -5.601 1.00 83.19 94 ARG A C 1
ATOM 680 O O . ARG A 1 94 ? -7.403 6.705 -4.460 1.00 83.19 94 ARG A O 1
ATOM 687 N N . VAL A 1 95 ? -7.067 6.471 -6.677 1.00 82.62 95 VAL A N 1
ATOM 688 C CA . VAL A 1 95 ? -5.608 6.589 -6.637 1.00 82.62 95 VAL A CA 1
ATOM 689 C C . VAL A 1 95 ? -5.207 7.849 -7.388 1.00 82.62 95 VAL A C 1
ATOM 691 O O . VAL A 1 95 ? -5.558 8.018 -8.550 1.00 82.62 95 VAL A O 1
ATOM 694 N N . ARG A 1 96 ? -4.492 8.749 -6.713 1.00 84.06 96 ARG A N 1
ATOM 695 C CA . ARG A 1 96 ? -3.858 9.918 -7.326 1.00 84.06 96 ARG A CA 1
ATOM 696 C C . ARG A 1 96 ? -2.354 9.791 -7.165 1.00 84.06 96 ARG A C 1
ATOM 698 O O . ARG A 1 96 ? -1.862 9.718 -6.038 1.00 84.06 96 ARG A O 1
ATOM 705 N N . VAL A 1 97 ? -1.643 9.780 -8.282 1.00 80.69 97 VAL A N 1
ATOM 706 C CA . VAL A 1 97 ? -0.182 9.777 -8.306 1.00 80.69 97 VAL A CA 1
ATOM 707 C C . VAL A 1 97 ? 0.273 11.045 -9.010 1.00 80.69 97 VAL A C 1
ATOM 709 O O . VAL A 1 97 ? -0.129 11.288 -10.140 1.00 80.69 97 VAL A O 1
ATOM 712 N N . SER A 1 98 ? 1.064 11.864 -8.326 1.00 76.88 98 SER A N 1
ATOM 713 C CA . SER A 1 98 ? 1.716 13.048 -8.897 1.00 76.88 98 SER A CA 1
ATOM 714 C C . SER A 1 98 ? 3.203 12.728 -9.062 1.00 76.88 98 SER A C 1
ATOM 716 O O . SER A 1 98 ? 3.859 12.392 -8.069 1.00 76.88 98 SER A O 1
ATOM 718 N N . ARG A 1 99 ? 3.697 12.724 -10.311 1.00 73.06 99 ARG A N 1
ATOM 719 C CA . ARG A 1 99 ? 5.009 12.170 -10.686 1.00 73.06 99 ARG A CA 1
ATOM 720 C C . ARG A 1 99 ? 5.650 12.894 -11.894 1.00 73.06 99 ARG A C 1
ATOM 722 O O . ARG A 1 99 ? 4.933 13.524 -12.660 1.00 73.06 99 ARG A O 1
ATOM 729 N N . THR A 1 100 ? 6.975 12.735 -12.035 1.00 53.28 100 THR A N 1
ATOM 730 C CA . THR A 1 100 ? 7.854 13.132 -13.159 1.00 53.28 100 THR A CA 1
ATOM 731 C C . THR A 1 100 ? 8.384 11.988 -14.066 1.00 53.28 100 THR A C 1
ATOM 733 O O . THR A 1 100 ? 8.875 12.277 -15.143 1.00 53.28 100 THR A O 1
ATOM 736 N N . GLU A 1 101 ? 8.273 10.701 -13.702 1.00 58.94 101 GLU A N 1
ATOM 737 C CA . GLU A 1 101 ? 8.738 9.522 -14.490 1.00 58.94 101 GLU A CA 1
ATOM 738 C C . GLU A 1 101 ? 7.662 8.374 -14.571 1.00 58.94 101 GLU A C 1
ATOM 740 O O . GLU A 1 101 ? 6.530 8.582 -14.157 1.00 58.94 101 GLU A O 1
ATOM 745 N N . THR A 1 102 ? 7.943 7.144 -15.051 1.00 59.97 102 THR A N 1
ATOM 746 C CA . THR A 1 102 ? 6.979 6.028 -15.364 1.00 59.97 102 THR A CA 1
ATOM 747 C C . THR A 1 102 ? 6.410 5.175 -14.192 1.00 59.97 102 THR A C 1
ATOM 749 O O . THR A 1 102 ? 7.093 4.266 -13.700 1.00 59.97 102 THR A O 1
ATOM 752 N N . PRO A 1 103 ? 5.185 5.413 -13.654 1.00 72.00 103 PRO A N 1
ATOM 753 C CA . PRO A 1 103 ? 4.675 4.773 -12.422 1.00 72.00 103 PRO A CA 1
ATOM 754 C C . PRO A 1 103 ? 4.169 3.336 -12.583 1.00 72.00 103 PRO A C 1
ATOM 756 O O . PRO A 1 103 ? 3.429 3.012 -13.501 1.00 72.00 103 PRO A O 1
ATOM 759 N N . CYS A 1 104 ? 4.486 2.493 -11.595 1.00 76.75 104 CYS A N 1
ATOM 760 C CA . CYS A 1 104 ? 3.965 1.131 -11.449 1.00 76.75 104 CYS A CA 1
ATOM 761 C C . CYS A 1 104 ? 2.670 1.165 -10.615 1.00 76.75 104 CYS A C 1
ATOM 763 O O . CYS A 1 104 ? 2.689 0.860 -9.419 1.00 76.75 104 CYS A O 1
ATOM 765 N N . VAL A 1 105 ? 1.541 1.557 -11.218 1.00 79.25 105 VAL A N 1
ATOM 766 C CA . VAL A 1 105 ? 0.223 1.522 -10.553 1.00 79.25 105 VAL A CA 1
ATOM 767 C C . VAL A 1 105 ? -0.551 0.286 -10.995 1.00 79.25 105 VAL A C 1
ATOM 769 O O . VAL A 1 105 ? -0.864 0.129 -12.168 1.00 79.25 105 VAL A O 1
ATOM 772 N N . ARG A 1 106 ? -0.897 -0.586 -10.045 1.00 81.69 106 ARG A N 1
ATOM 773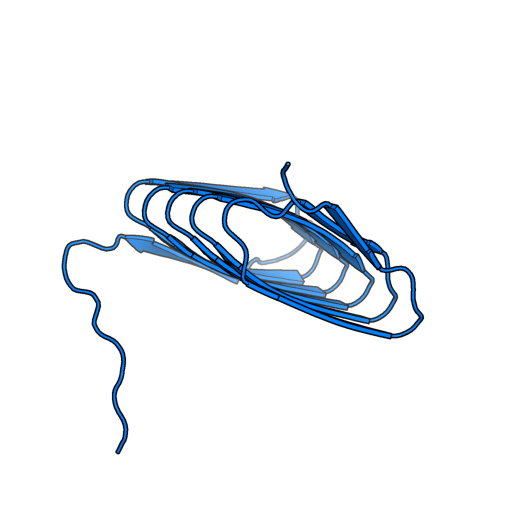 C CA . ARG A 1 106 ? -1.816 -1.708 -10.265 1.00 81.69 106 ARG A CA 1
ATOM 774 C C . ARG A 1 106 ? -3.021 -1.549 -9.351 1.00 81.69 106 ARG A C 1
ATOM 776 O O . ARG A 1 106 ? -2.879 -1.563 -8.127 1.00 81.69 106 ARG A O 1
ATOM 783 N N . VAL A 1 107 ? -4.200 -1.413 -9.944 1.00 77.81 107 VAL A N 1
ATOM 784 C CA . VAL A 1 107 ? -5.468 -1.432 -9.212 1.00 77.81 107 VAL A CA 1
ATOM 785 C C . VAL A 1 107 ? -6.148 -2.758 -9.512 1.00 77.81 107 VAL A C 1
ATOM 787 O O . VAL A 1 107 ? -6.563 -2.994 -10.640 1.00 77.81 107 VAL A O 1
ATOM 790 N N . CYS A 1 108 ? -6.226 -3.636 -8.516 1.00 74.94 108 CYS A N 1
ATOM 791 C CA . CYS A 1 108 ? -7.010 -4.856 -8.616 1.00 74.94 108 CYS A CA 1
ATOM 792 C C . CYS A 1 108 ? -8.425 -4.533 -8.142 1.00 74.94 108 CYS A C 1
ATOM 794 O O . CYS A 1 108 ? -8.628 -4.086 -7.007 1.00 74.94 108 CYS A O 1
ATOM 796 N N . ARG A 1 109 ? -9.410 -4.746 -9.009 1.00 62.81 109 ARG A N 1
ATOM 797 C CA . ARG A 1 109 ? -10.807 -4.704 -8.597 1.00 62.81 109 ARG A CA 1
ATOM 798 C C . ARG A 1 109 ? -11.081 -6.025 -7.891 1.00 62.81 109 ARG A C 1
ATOM 800 O O . ARG A 1 109 ? -10.940 -7.074 -8.504 1.00 62.81 109 ARG A O 1
ATOM 807 N N . ALA A 1 110 ? -11.385 -5.973 -6.599 1.00 56.44 110 ALA A N 1
ATOM 808 C CA . ALA A 1 110 ? -11.816 -7.160 -5.869 1.00 56.44 110 ALA A CA 1
ATOM 809 C C . ALA A 1 110 ? -13.243 -7.491 -6.329 1.00 56.44 110 ALA A C 1
ATOM 811 O O . ALA A 1 110 ? -14.201 -7.021 -5.730 1.00 56.44 110 ALA A O 1
ATOM 812 N N . ALA A 1 111 ? -13.387 -8.165 -7.468 1.00 48.75 111 ALA A N 1
ATOM 813 C CA . ALA A 1 111 ? -14.627 -8.838 -7.818 1.00 48.75 111 ALA A CA 1
ATOM 814 C C . ALA A 1 111 ? -14.568 -10.206 -7.137 1.00 48.75 111 ALA A C 1
ATOM 816 O O . ALA A 1 111 ? -13.932 -11.100 -7.671 1.00 48.75 111 ALA A O 1
ATOM 817 N N . ASP A 1 112 ? -15.164 -10.270 -5.945 1.00 45.50 112 ASP A N 1
ATOM 818 C CA . ASP A 1 112 ? -15.372 -11.460 -5.113 1.00 45.50 112 ASP A CA 1
ATOM 819 C C . ASP A 1 112 ? -14.110 -12.244 -4.668 1.00 45.50 112 ASP A C 1
ATOM 821 O O . ASP A 1 112 ? -13.139 -12.400 -5.398 1.00 45.50 112 ASP A O 1
ATOM 825 N N . GLY A 1 113 ? -14.099 -12.720 -3.423 1.00 43.38 113 GLY A N 1
ATOM 826 C CA . GLY A 1 113 ? -13.092 -13.674 -2.945 1.00 43.38 113 GLY A CA 1
ATOM 827 C C . GLY A 1 113 ? -11.859 -13.083 -2.252 1.00 43.38 113 GLY A C 1
ATOM 828 O O . GLY A 1 113 ? -10.859 -12.698 -2.859 1.00 43.38 113 GLY A O 1
ATOM 829 N N . ASP A 1 114 ? -11.906 -13.115 -0.924 1.00 45.59 114 ASP A N 1
ATOM 830 C CA . ASP A 1 114 ? -10.760 -13.069 -0.020 1.00 45.59 114 ASP A CA 1
ATOM 831 C C . ASP A 1 114 ? -9.909 -14.344 -0.216 1.00 45.59 114 ASP A C 1
ATOM 833 O O . ASP A 1 114 ? -10.011 -15.310 0.531 1.00 45.59 114 ASP A O 1
ATOM 837 N N . ALA A 1 115 ? -9.087 -14.400 -1.266 1.00 37.44 115 ALA A N 1
ATOM 838 C CA . ALA A 1 115 ? -8.074 -15.445 -1.392 1.00 37.44 115 ALA A CA 1
ATOM 839 C C . ALA A 1 115 ? -6.815 -15.007 -0.633 1.00 37.44 115 ALA A C 1
ATOM 841 O O . ALA A 1 115 ? -5.892 -14.398 -1.183 1.00 37.44 115 ALA A O 1
ATOM 842 N N . VAL A 1 116 ? -6.791 -15.301 0.667 1.00 40.91 116 VAL A N 1
ATOM 843 C CA . VAL A 1 116 ? -5.551 -15.450 1.435 1.00 40.91 116 VAL A CA 1
ATOM 844 C C . VAL A 1 116 ? -4.730 -16.544 0.741 1.00 40.91 116 VAL A C 1
ATOM 846 O O . VAL A 1 116 ? -5.202 -17.678 0.698 1.00 40.91 116 VAL A O 1
ATOM 849 N N . PRO A 1 117 ? -3.518 -16.288 0.209 1.00 36.56 117 PRO A N 1
ATOM 850 C CA . PRO A 1 117 ? -2.648 -17.392 -0.150 1.00 36.56 117 PRO A CA 1
ATOM 851 C C . PRO A 1 117 ? -2.155 -18.006 1.162 1.00 36.56 117 PRO A C 1
ATOM 853 O O . PRO A 1 117 ? -1.252 -17.486 1.825 1.00 36.56 117 PRO A O 1
ATOM 856 N N . GLY A 1 118 ? -2.854 -19.066 1.567 1.00 41.66 118 GLY A N 1
ATOM 857 C CA . GLY A 1 118 ? -2.365 -20.072 2.490 1.00 41.66 118 GLY A CA 1
ATOM 858 C C . GLY A 1 118 ? -1.097 -20.726 1.943 1.00 41.66 118 GLY A C 1
ATOM 859 O O . GLY A 1 118 ? -0.799 -20.666 0.752 1.00 41.66 118 GLY A O 1
ATOM 860 N N . ARG A 1 119 ? -0.331 -21.272 2.881 1.00 37.09 119 ARG A N 1
ATOM 861 C CA . ARG A 1 119 ? 0.997 -21.870 2.732 1.00 37.09 119 ARG A CA 1
ATOM 862 C C . ARG A 1 119 ? 1.042 -22.997 1.692 1.00 37.09 119 ARG A C 1
ATOM 864 O O . ARG A 1 119 ? 0.098 -23.774 1.596 1.00 37.09 119 ARG A O 1
ATOM 871 N N . GLY A 1 120 ? 2.202 -23.113 1.053 1.00 34.28 120 GLY A N 1
ATOM 872 C CA . GLY A 1 120 ? 2.806 -24.333 0.524 1.00 34.28 120 GLY A CA 1
ATOM 873 C C . GLY A 1 120 ? 4.298 -24.221 0.779 1.00 34.28 120 GLY A C 1
ATOM 874 O O . GLY A 1 120 ? 4.838 -23.155 0.399 1.00 34.28 120 GLY A O 1
#